Protein AF-A0A9D1EBP2-F1 (afdb_monomer)

Solvent-accessible surface area (backbone atoms only — not comparable to full-atom values): 6239 Å² total; per-residue (Å²): 118,68,66,65,54,51,54,49,52,52,48,53,57,45,58,75,39,46,55,61,50,39,52,52,51,51,52,52,49,51,52,50,52,51,50,49,38,45,74,76,62,73,49,72,66,64,65,57,54,52,47,56,52,50,41,48,50,50,42,62,68,41,68,86,49,67,73,68,56,58,55,52,54,52,51,52,45,50,51,53,24,57,75,66,72,39,67,70,58,36,54,52,49,55,54,51,42,52,51,39,46,51,44,49,51,56,43,54,63,71,79,108

pLDDT: mean 74.37, std 7.42, range [46.12, 86.0]

Organism: NCBI:txid2840911

Mean predicted aligned error: 9.33 Å

Foldseek 3Di:
DVVVVVVVVVVVVCLVCLLVVLVVVLVVLLVVLLVCCVVPPVDDSVVSVVLLVVLLVVLVVCVVPDPVVLVVVLVVLVVVCVVVVPVVVNVSSVVSNVSSNVSVVSVVVSVD

Sequence (112 aa):
MRETKQVSINKESLHRHVPMIGMCVFVILAAAMILVSYLALEIPLVPVCTLVILEAVLCACLNRIPIWTHVVVVAVQVAIGFFLNRGPLMICMAVVYVAAVVLLYLWTKEEA

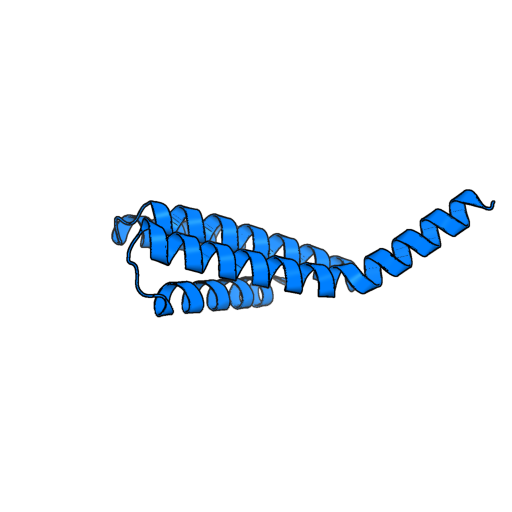Secondary structure (DSSP, 8-state):
-HHHHHHHHHHHHHHHHHHHHHHHHHHHHHHHHHHHHHHHH---HHHHHHHHHHHHHHHHHHTTS-THHHHHHHHHHHHHHHHTT-HHHHHHHHHHHHHHHHHHHHHHHH--

Radius of gyration: 17.13 Å; Cα contacts (8 Å, |Δi|>4): 56; chains: 1; bounding box: 46×28×47 Å

Structure (mmCIF, N/CA/C/O backbone):
data_AF-A0A9D1EBP2-F1
#
_entry.id   AF-A0A9D1EBP2-F1
#
loop_
_atom_site.group_PDB
_atom_site.id
_atom_site.type_symbol
_atom_site.label_atom_id
_atom_site.label_alt_id
_atom_site.label_comp_id
_atom_site.label_asym_id
_atom_site.label_entity_id
_atom_site.label_seq_id
_atom_site.pdbx_PDB_ins_code
_atom_site.Cartn_x
_atom_site.Cartn_y
_atom_site.Cartn_z
_atom_site.occupancy
_atom_site.B_iso_or_equiv
_atom_site.auth_seq_id
_atom_site.auth_comp_id
_atom_site.auth_asym_id
_atom_site.auth_atom_id
_atom_site.pdbx_PDB_model_num
ATOM 1 N N . MET A 1 1 ? 24.959 10.258 -30.969 1.00 59.66 1 MET A N 1
ATOM 2 C CA . MET A 1 1 ? 25.660 9.205 -30.191 1.00 59.66 1 MET A CA 1
ATOM 3 C C . MET A 1 1 ? 25.843 9.546 -28.704 1.00 59.66 1 MET A C 1
ATOM 5 O O . MET A 1 1 ? 25.780 8.634 -27.894 1.00 59.66 1 MET A O 1
ATOM 9 N N . ARG A 1 2 ? 26.046 10.818 -28.305 1.00 64.81 2 ARG A N 1
ATOM 10 C CA . ARG A 1 2 ? 26.129 11.209 -26.877 1.00 64.81 2 ARG A CA 1
ATOM 11 C C . ARG A 1 2 ? 24.775 11.212 -26.146 1.00 64.81 2 ARG A C 1
ATOM 13 O O . ARG A 1 2 ? 24.704 10.703 -25.035 1.00 64.81 2 ARG A O 1
ATOM 20 N N . GLU A 1 3 ? 23.706 11.681 -26.791 1.00 61.03 3 GLU A N 1
ATOM 21 C CA . GLU A 1 3 ? 22.357 11.744 -26.192 1.00 61.03 3 GLU A CA 1
ATOM 22 C C . GLU A 1 3 ? 21.788 10.364 -25.825 1.00 61.03 3 GLU A C 1
ATOM 24 O O . GLU A 1 3 ? 21.282 10.163 -24.726 1.00 61.03 3 GLU A O 1
ATOM 29 N N . THR A 1 4 ? 21.966 9.362 -26.690 1.00 67.50 4 THR A N 1
ATOM 30 C CA . THR A 1 4 ? 21.527 7.980 -26.429 1.00 67.50 4 THR A CA 1
ATOM 31 C C . THR A 1 4 ? 22.239 7.353 -25.230 1.00 67.50 4 THR A C 1
ATOM 33 O O . THR A 1 4 ? 21.636 6.576 -24.497 1.00 67.50 4 THR A O 1
ATOM 36 N N . LYS A 1 5 ? 23.506 7.723 -24.999 1.00 61.78 5 LYS A N 1
ATOM 37 C CA . LYS A 1 5 ? 24.321 7.218 -23.885 1.00 61.78 5 LYS A CA 1
ATOM 38 C C . LYS A 1 5 ? 23.955 7.889 -22.557 1.00 61.78 5 LYS A C 1
ATOM 40 O O . LYS A 1 5 ? 24.039 7.253 -21.515 1.00 61.78 5 LYS A O 1
ATOM 45 N N . GLN A 1 6 ? 23.530 9.155 -22.580 1.00 65.69 6 GLN A N 1
ATOM 46 C CA . GLN A 1 6 ? 23.077 9.842 -21.367 1.00 65.69 6 GLN A CA 1
ATOM 47 C C . GLN A 1 6 ? 21.667 9.396 -20.956 1.00 65.69 6 GLN A C 1
ATOM 49 O O . GLN A 1 6 ? 21.420 9.161 -19.775 1.00 65.69 6 GLN A O 1
ATOM 54 N N . VAL A 1 7 ? 20.766 9.198 -21.925 1.00 65.69 7 VAL A N 1
ATOM 55 C CA . VAL A 1 7 ? 19.426 8.643 -21.674 1.00 65.69 7 VAL A CA 1
ATOM 56 C C . VAL A 1 7 ? 19.511 7.207 -21.145 1.00 65.69 7 VAL A C 1
ATOM 58 O O . VAL A 1 7 ? 18.750 6.860 -20.244 1.00 65.69 7 VAL A O 1
ATOM 61 N N . SER A 1 8 ? 20.445 6.383 -21.638 1.00 62.28 8 SER A N 1
ATOM 62 C CA . SER A 1 8 ? 20.638 5.022 -21.118 1.00 62.28 8 SER A CA 1
ATOM 63 C C . SER A 1 8 ? 21.210 5.013 -19.698 1.00 62.28 8 SER A C 1
ATOM 65 O O . SER A 1 8 ? 20.690 4.291 -18.858 1.00 62.28 8 SER A O 1
ATOM 67 N N . ILE A 1 9 ? 22.211 5.855 -19.401 1.00 66.31 9 ILE A N 1
ATOM 68 C CA . ILE A 1 9 ? 22.791 5.971 -18.050 1.00 66.31 9 ILE A CA 1
ATOM 69 C C . ILE A 1 9 ? 21.754 6.492 -17.046 1.00 66.31 9 ILE A C 1
ATOM 71 O O . ILE A 1 9 ? 21.653 5.960 -15.945 1.00 66.31 9 ILE A O 1
ATOM 75 N N . ASN A 1 10 ? 20.940 7.481 -17.427 1.00 69.81 10 ASN A N 1
ATOM 76 C CA . ASN A 1 10 ? 19.880 7.994 -16.559 1.00 69.81 10 ASN A CA 1
ATOM 77 C C . ASN A 1 10 ? 18.791 6.940 -16.305 1.00 69.81 10 ASN A C 1
ATOM 79 O O . ASN A 1 10 ? 18.338 6.791 -15.177 1.00 69.81 10 ASN A O 1
ATOM 83 N N . LYS A 1 11 ? 18.397 6.170 -17.331 1.00 67.69 11 LYS A N 1
ATOM 84 C CA . LYS A 1 11 ? 17.438 5.070 -17.162 1.00 67.69 11 LYS A CA 1
ATOM 85 C C . LYS A 1 11 ? 17.982 3.957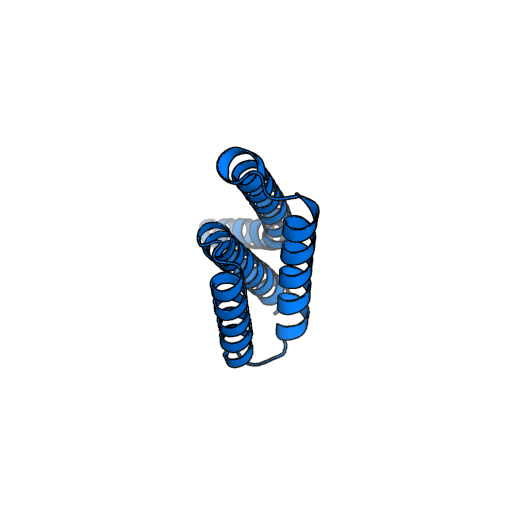 -16.274 1.00 67.69 11 LYS A C 1
ATOM 87 O O . LYS A 1 11 ? 17.230 3.478 -15.446 1.00 67.69 11 LYS A O 1
ATOM 92 N N . GLU A 1 12 ? 19.248 3.574 -16.411 1.00 67.06 12 GLU A N 1
ATOM 93 C CA . GLU A 1 12 ? 19.862 2.509 -15.606 1.00 67.06 12 GLU A CA 1
ATOM 94 C C . GLU A 1 12 ? 20.025 2.921 -14.132 1.00 67.06 12 GLU A C 1
ATOM 96 O O . GLU A 1 12 ? 19.675 2.157 -13.231 1.00 67.06 12 GLU A O 1
ATOM 101 N N . SER A 1 13 ? 20.467 4.160 -13.876 1.00 65.88 13 SER A N 1
ATOM 102 C CA . SER A 1 13 ? 20.500 4.727 -12.521 1.00 65.88 13 SER A CA 1
ATOM 103 C C . SER A 1 13 ? 19.102 4.875 -11.931 1.00 65.88 13 SER A C 1
ATOM 105 O O . SER A 1 13 ? 18.904 4.555 -10.764 1.00 65.88 13 SER A O 1
ATOM 107 N N . LEU A 1 14 ? 18.126 5.334 -12.720 1.00 68.44 14 LEU A N 1
ATOM 108 C CA . LEU A 1 14 ? 16.747 5.442 -12.259 1.00 68.44 14 LEU A CA 1
ATOM 109 C C . LEU A 1 14 ? 16.192 4.059 -11.925 1.00 68.44 14 LEU A C 1
ATOM 111 O O . LEU A 1 14 ? 15.671 3.892 -10.833 1.00 68.44 14 LEU A O 1
ATOM 115 N N . HIS A 1 15 ? 16.374 3.069 -12.801 1.00 65.25 15 HIS A N 1
ATOM 116 C CA . HIS A 1 15 ? 15.903 1.700 -12.595 1.00 65.25 15 HIS A CA 1
ATOM 117 C C . HIS A 1 15 ? 16.441 1.125 -11.287 1.00 65.25 15 HIS A C 1
ATOM 119 O O . HIS A 1 15 ? 15.655 0.712 -10.462 1.00 65.25 15 HIS A O 1
ATOM 125 N N . ARG A 1 16 ? 17.744 1.259 -11.007 1.00 68.62 16 ARG A N 1
ATOM 126 C CA . ARG A 1 16 ? 18.355 0.770 -9.757 1.00 68.62 16 ARG A CA 1
ATOM 127 C C . ARG A 1 16 ? 17.821 1.441 -8.480 1.00 68.62 16 ARG A C 1
ATOM 129 O O . ARG A 1 16 ? 17.982 0.899 -7.387 1.00 68.62 16 ARG A O 1
ATOM 136 N N . HIS A 1 17 ? 17.241 2.638 -8.586 1.00 68.12 17 HIS A N 1
ATOM 137 C CA . HIS A 1 17 ? 16.721 3.393 -7.443 1.00 68.12 17 HIS A CA 1
ATOM 138 C C . HIS A 1 17 ? 15.192 3.416 -7.363 1.00 68.12 17 HIS A C 1
ATOM 140 O O . HIS A 1 17 ? 14.669 3.690 -6.288 1.00 68.12 17 HIS A O 1
ATOM 146 N N . VAL A 1 18 ? 14.470 3.056 -8.425 1.00 73.19 18 VAL A N 1
ATOM 147 C CA . VAL A 1 18 ? 13.004 2.920 -8.442 1.00 73.19 18 VAL A CA 1
ATOM 148 C C . VAL A 1 18 ? 12.440 2.027 -7.325 1.00 73.19 18 VAL A C 1
ATOM 150 O O . VAL A 1 18 ? 11.440 2.448 -6.736 1.00 73.19 18 VAL A O 1
ATOM 153 N N . PRO A 1 19 ? 13.040 0.887 -6.931 1.00 71.38 19 PRO A N 1
ATOM 154 C CA . PRO A 1 19 ? 12.438 0.027 -5.917 1.00 71.38 19 PRO A CA 1
ATOM 155 C C . PRO A 1 19 ? 12.610 0.632 -4.520 1.00 71.38 19 PRO A C 1
ATOM 157 O O . PRO A 1 19 ? 11.694 0.640 -3.697 1.00 71.38 19 PRO A O 1
ATOM 160 N N . MET A 1 20 ? 13.781 1.225 -4.281 1.00 77.00 20 MET A N 1
ATOM 161 C CA . MET A 1 20 ? 14.134 1.908 -3.041 1.00 77.00 20 MET A CA 1
ATOM 162 C C . MET A 1 20 ? 13.326 3.204 -2.872 1.00 77.00 20 MET A C 1
ATOM 164 O O . MET A 1 20 ? 12.806 3.481 -1.793 1.00 77.00 20 MET A O 1
ATOM 168 N N . ILE A 1 21 ? 13.154 3.968 -3.958 1.00 79.19 21 ILE A N 1
ATOM 169 C CA . ILE A 1 21 ? 12.293 5.155 -4.014 1.00 79.19 21 ILE A CA 1
ATOM 170 C C . ILE A 1 21 ? 10.834 4.748 -3.796 1.00 79.19 21 ILE A C 1
ATOM 172 O O . ILE A 1 21 ? 10.144 5.405 -3.022 1.00 79.19 21 ILE A O 1
ATOM 176 N N . GLY A 1 22 ? 10.375 3.654 -4.410 1.00 77.75 22 GLY A N 1
ATOM 177 C CA . GLY A 1 22 ? 9.033 3.110 -4.215 1.00 77.75 22 GLY A CA 1
ATOM 178 C C . GLY A 1 22 ? 8.746 2.823 -2.744 1.00 77.75 22 GLY A C 1
ATOM 179 O O . GLY A 1 22 ? 7.770 3.339 -2.200 1.00 77.75 22 GLY A O 1
ATOM 180 N N . MET A 1 23 ? 9.628 2.081 -2.068 1.00 77.69 23 MET A N 1
ATOM 181 C CA . MET A 1 23 ? 9.493 1.794 -0.634 1.00 77.69 23 MET A CA 1
ATOM 182 C C . MET A 1 23 ? 9.465 3.069 0.217 1.00 77.69 23 MET A C 1
ATOM 184 O O . MET A 1 23 ? 8.595 3.205 1.076 1.00 77.69 23 MET A O 1
ATOM 188 N N . CYS A 1 24 ? 10.355 4.032 -0.043 1.00 80.50 24 CYS A N 1
ATOM 189 C CA . CYS A 1 24 ? 10.352 5.320 0.657 1.00 80.50 24 CYS A CA 1
ATOM 190 C C . CYS A 1 24 ? 9.035 6.082 0.457 1.00 80.50 24 CYS A C 1
ATOM 192 O O . CYS A 1 24 ? 8.459 6.581 1.423 1.00 80.50 24 CYS A O 1
ATOM 194 N N . VAL A 1 25 ? 8.529 6.142 -0.778 1.00 80.62 25 VAL A N 1
ATOM 195 C CA . VAL A 1 25 ? 7.246 6.782 -1.092 1.00 80.62 25 VAL A CA 1
ATOM 196 C C . VAL A 1 25 ? 6.110 6.079 -0.358 1.00 80.62 25 VAL A C 1
ATOM 198 O O . VAL A 1 25 ? 5.298 6.759 0.256 1.00 80.62 25 VAL A O 1
ATOM 201 N N . PHE A 1 26 ? 6.075 4.746 -0.343 1.00 79.69 26 PHE A N 1
ATOM 202 C CA . PHE A 1 26 ? 5.043 3.981 0.358 1.00 79.69 26 PHE A CA 1
ATOM 203 C C . PHE A 1 26 ? 5.066 4.202 1.871 1.00 79.69 26 PHE A C 1
ATOM 205 O O . PHE A 1 26 ? 4.009 4.381 2.469 1.00 79.69 26 PHE A O 1
ATOM 212 N N . VAL A 1 27 ? 6.249 4.266 2.486 1.00 83.19 27 VAL A N 1
ATOM 213 C CA . VAL A 1 27 ? 6.392 4.584 3.916 1.00 83.19 27 VAL A CA 1
ATOM 214 C C . VAL A 1 27 ? 5.879 5.992 4.220 1.00 83.19 27 VAL A C 1
ATOM 216 O O . VAL A 1 27 ? 5.132 6.173 5.181 1.00 83.19 27 VAL A O 1
ATOM 219 N N . ILE A 1 28 ? 6.225 6.984 3.393 1.00 86.00 28 ILE A N 1
ATOM 220 C CA . ILE A 1 28 ? 5.737 8.363 3.549 1.00 86.00 28 ILE A CA 1
ATOM 221 C C . ILE A 1 28 ? 4.213 8.416 3.385 1.00 86.00 28 ILE A C 1
ATOM 223 O O . ILE A 1 28 ? 3.530 9.072 4.170 1.00 86.00 28 ILE A O 1
ATOM 227 N N . LEU A 1 29 ? 3.671 7.698 2.399 1.00 81.88 29 LEU A N 1
ATOM 228 C CA . LEU A 1 29 ? 2.236 7.629 2.128 1.00 81.88 29 LEU A CA 1
ATOM 229 C C . LEU A 1 29 ? 1.498 6.960 3.294 1.00 81.88 29 LEU A C 1
ATOM 231 O O . LEU A 1 29 ? 0.534 7.520 3.803 1.00 81.88 29 LEU A O 1
ATOM 235 N N . ALA A 1 30 ? 1.991 5.826 3.793 1.00 78.06 30 ALA A N 1
ATOM 236 C CA . ALA A 1 30 ? 1.441 5.151 4.965 1.00 78.06 30 ALA A CA 1
ATOM 237 C C . ALA A 1 30 ? 1.460 6.063 6.202 1.00 78.06 30 ALA A C 1
ATOM 239 O O . ALA A 1 30 ? 0.442 6.199 6.877 1.00 78.06 30 ALA A O 1
ATOM 240 N N . ALA A 1 31 ? 2.576 6.750 6.464 1.00 82.56 31 ALA A N 1
ATOM 241 C CA . ALA A 1 31 ? 2.687 7.698 7.571 1.00 82.56 31 ALA A CA 1
ATOM 242 C C . ALA A 1 31 ? 1.696 8.868 7.438 1.00 82.56 31 ALA A C 1
ATOM 244 O O . ALA A 1 31 ? 1.039 9.231 8.414 1.00 82.56 31 ALA A O 1
ATOM 245 N N . ALA A 1 32 ? 1.532 9.422 6.233 1.00 82.69 32 ALA A N 1
ATOM 246 C CA . ALA A 1 32 ? 0.559 10.476 5.965 1.00 82.69 32 ALA A CA 1
ATOM 247 C C . ALA A 1 32 ? -0.882 9.993 6.199 1.00 82.69 32 ALA A C 1
ATOM 249 O O . ALA A 1 32 ? -1.666 10.689 6.839 1.00 82.69 32 ALA A O 1
ATOM 250 N N . MET A 1 33 ? -1.220 8.782 5.753 1.00 72.62 33 MET A N 1
ATOM 251 C CA . MET A 1 33 ? -2.550 8.191 5.941 1.00 72.62 33 MET A CA 1
ATOM 252 C C . MET A 1 33 ? -2.853 7.890 7.409 1.00 72.62 33 MET A C 1
ATOM 254 O O . MET A 1 33 ? -3.982 8.088 7.860 1.00 72.62 33 MET A O 1
ATOM 258 N N . ILE A 1 34 ? -1.845 7.462 8.170 1.00 74.81 34 ILE A N 1
ATOM 259 C CA . ILE A 1 34 ? -1.932 7.278 9.620 1.00 74.81 34 ILE A CA 1
ATOM 260 C C . ILE A 1 34 ? -2.192 8.622 10.310 1.00 74.81 34 ILE A C 1
ATOM 262 O O . ILE A 1 34 ? -3.088 8.716 11.147 1.00 74.81 34 ILE A O 1
ATOM 266 N N . LEU A 1 35 ? -1.463 9.673 9.924 1.00 79.25 35 LEU A N 1
ATOM 267 C CA . LEU A 1 35 ? -1.627 11.012 10.485 1.00 79.25 35 LEU A CA 1
ATOM 268 C C . LEU A 1 35 ? -3.011 11.597 10.166 1.00 79.25 35 LEU A C 1
ATOM 270 O O . LEU A 1 35 ? -3.669 12.128 11.056 1.00 79.25 35 LEU A O 1
ATOM 274 N N . VAL A 1 36 ? -3.482 11.449 8.923 1.00 75.44 36 VAL A N 1
ATOM 275 C CA . VAL A 1 36 ? -4.826 11.874 8.498 1.00 75.44 36 VAL A CA 1
ATOM 276 C C . VAL A 1 36 ? -5.908 11.082 9.231 1.00 75.44 36 VAL A C 1
ATOM 278 O O . VAL A 1 36 ? -6.867 11.675 9.714 1.00 75.44 36 VAL A O 1
ATOM 281 N N . SER A 1 37 ? -5.752 9.764 9.378 1.00 68.44 37 SER A N 1
ATOM 282 C CA . SER A 1 37 ? -6.717 8.922 10.102 1.00 68.44 37 SER A CA 1
ATOM 283 C C . SER A 1 37 ? -6.781 9.263 11.593 1.00 68.44 37 SER A C 1
ATOM 285 O O . SER A 1 37 ? -7.863 9.258 12.178 1.00 68.44 37 SER A O 1
ATOM 287 N N . TYR A 1 38 ? -5.640 9.593 12.201 1.00 70.81 38 TYR A N 1
ATOM 288 C CA . TYR A 1 38 ? -5.565 10.020 13.595 1.00 70.81 38 TYR A CA 1
ATOM 289 C C . TYR A 1 38 ? -6.183 11.410 13.798 1.00 70.81 38 TYR A C 1
ATOM 291 O O . TYR A 1 38 ? -7.015 11.582 14.684 1.00 70.81 38 TYR A O 1
ATOM 299 N N . LEU A 1 39 ? -5.823 12.384 12.953 1.00 69.56 39 LEU A N 1
ATOM 300 C CA . LEU A 1 39 ? -6.277 13.773 13.082 1.00 69.56 39 LEU A CA 1
ATOM 301 C C . LEU A 1 39 ? -7.740 13.980 12.681 1.00 69.56 39 LEU A C 1
ATOM 303 O O . LEU A 1 39 ? -8.419 14.800 13.288 1.00 69.56 39 LEU A O 1
ATOM 307 N N . ALA A 1 40 ? -8.218 13.290 11.645 1.00 63.69 40 ALA A N 1
ATOM 308 C CA . ALA A 1 40 ? -9.551 13.526 11.097 1.00 63.69 40 ALA A CA 1
ATOM 309 C C . ALA A 1 40 ? -10.615 12.563 11.641 1.00 63.69 40 ALA A C 1
ATOM 311 O O . ALA A 1 40 ? -11.798 12.896 11.603 1.00 63.69 40 ALA A O 1
ATOM 312 N N . LEU A 1 41 ? -10.227 11.358 12.079 1.00 61.06 41 LEU A N 1
ATOM 313 C CA . LEU A 1 41 ? -11.169 10.256 12.295 1.00 61.06 41 LEU A CA 1
ATOM 314 C C . LEU A 1 41 ? -11.143 9.642 13.707 1.00 61.06 41 LEU A C 1
ATOM 316 O O . LEU A 1 41 ? -12.042 8.852 14.002 1.00 61.06 41 LEU A O 1
ATOM 320 N N . GLU A 1 42 ? -10.160 9.978 14.558 1.00 66.38 42 GLU A N 1
ATOM 321 C CA . GLU A 1 42 ? -9.966 9.404 15.910 1.00 66.38 42 GLU A CA 1
ATOM 322 C C . GLU A 1 42 ? -9.987 7.860 15.934 1.00 66.38 42 GLU A C 1
ATOM 324 O O . GLU A 1 42 ? -10.384 7.222 16.910 1.00 66.38 42 GLU A O 1
ATOM 329 N N . ILE A 1 43 ? -9.582 7.220 14.833 1.00 65.38 43 ILE A N 1
ATOM 330 C CA . ILE A 1 43 ? -9.560 5.757 14.736 1.00 65.38 43 ILE A CA 1
ATOM 331 C C . ILE A 1 43 ? -8.248 5.224 15.322 1.00 65.38 43 ILE A C 1
ATOM 333 O O . ILE A 1 43 ? -7.192 5.821 15.101 1.00 65.38 43 ILE A O 1
ATOM 337 N N . PRO A 1 44 ? -8.274 4.088 16.049 1.00 66.31 44 PRO A N 1
ATOM 338 C CA . PRO A 1 44 ? -7.065 3.471 16.579 1.00 66.31 44 PRO A CA 1
ATOM 339 C C . PRO A 1 44 ? -6.033 3.182 15.476 1.00 66.31 44 PRO A C 1
ATOM 341 O O . PRO A 1 44 ? -6.357 2.657 14.414 1.00 66.31 44 PRO A O 1
ATOM 344 N N . LEU A 1 45 ? -4.766 3.493 15.762 1.00 66.94 45 LEU A N 1
ATOM 345 C CA . LEU A 1 45 ? -3.632 3.351 14.835 1.00 66.94 45 LEU A CA 1
ATOM 346 C C . LEU A 1 45 ? -3.399 1.899 14.389 1.00 66.94 45 LEU A C 1
ATOM 348 O O . LEU A 1 45 ? -3.012 1.630 13.254 1.00 66.94 45 LEU A O 1
ATOM 352 N N . VAL A 1 46 ? -3.628 0.965 15.315 1.00 74.38 46 VAL A N 1
ATOM 353 C CA . VAL A 1 46 ? -3.339 -0.464 15.160 1.00 74.38 46 VAL A CA 1
ATOM 354 C C . VAL A 1 46 ? -4.040 -1.063 13.932 1.00 74.38 46 VAL A C 1
ATOM 356 O O . VAL A 1 46 ? -3.328 -1.576 13.073 1.00 74.38 46 VAL A O 1
ATOM 359 N N . PRO A 1 47 ? -5.376 -0.960 13.759 1.00 73.62 47 PRO A N 1
ATOM 360 C CA . PRO A 1 47 ? -6.049 -1.513 12.584 1.00 73.62 47 PRO A CA 1
ATOM 361 C C . PRO A 1 47 ? -5.597 -0.887 11.263 1.00 73.62 47 PRO A C 1
ATOM 363 O O . PRO A 1 47 ? -5.531 -1.596 10.263 1.00 73.62 47 PRO A O 1
ATOM 366 N N . VAL A 1 48 ? -5.242 0.402 11.244 1.00 73.88 48 VAL A N 1
ATOM 367 C CA . VAL A 1 48 ? -4.739 1.056 10.025 1.00 73.88 48 VAL A CA 1
ATOM 368 C C . VAL A 1 48 ? -3.392 0.454 9.622 1.00 73.88 48 VAL A C 1
ATOM 370 O O . VAL A 1 48 ? -3.234 0.026 8.482 1.00 73.88 48 VAL A O 1
ATOM 373 N N . CYS A 1 49 ? -2.451 0.333 10.563 1.00 77.56 49 CYS A N 1
ATOM 374 C CA . CYS A 1 49 ? -1.157 -0.301 10.303 1.00 77.56 49 CYS A CA 1
ATOM 375 C C . CYS A 1 49 ? -1.298 -1.770 9.891 1.00 77.56 49 CYS A C 1
ATOM 377 O O . CYS A 1 49 ? -0.646 -2.208 8.944 1.00 77.56 49 CYS A O 1
ATOM 379 N N . THR A 1 50 ? -2.154 -2.535 10.575 1.00 80.44 50 THR A N 1
ATOM 380 C CA . THR A 1 50 ? -2.381 -3.946 10.240 1.00 80.44 50 THR A CA 1
ATOM 381 C C . THR A 1 50 ? -2.921 -4.099 8.821 1.00 80.44 50 THR A C 1
ATOM 383 O O . THR A 1 50 ? -2.451 -4.971 8.094 1.00 80.44 50 THR A O 1
ATOM 386 N N . LEU A 1 51 ? -3.853 -3.241 8.401 1.00 79.38 51 LEU A N 1
ATOM 387 C CA . LEU A 1 51 ? -4.399 -3.279 7.047 1.00 79.38 51 LEU A CA 1
ATOM 388 C C . LEU A 1 51 ? -3.360 -2.879 5.994 1.00 79.38 51 LEU A C 1
ATOM 390 O O . LEU A 1 51 ? -3.234 -3.580 5.001 1.00 79.38 51 LEU A O 1
ATOM 394 N N . VAL A 1 52 ? -2.544 -1.846 6.229 1.00 80.06 52 VAL A N 1
ATOM 395 C CA . VAL A 1 52 ? -1.451 -1.467 5.307 1.00 80.06 52 VAL A CA 1
ATOM 396 C C . VAL A 1 52 ? -0.470 -2.628 5.086 1.00 80.06 52 VAL A C 1
ATOM 398 O O . VAL A 1 52 ? -0.065 -2.893 3.954 1.00 80.06 52 VAL A O 1
ATOM 401 N N . ILE A 1 53 ? -0.103 -3.347 6.152 1.00 82.56 53 ILE A N 1
ATOM 402 C CA . ILE A 1 53 ? 0.762 -4.533 6.050 1.00 82.56 53 ILE A CA 1
ATOM 403 C C . ILE A 1 53 ? 0.045 -5.649 5.285 1.00 82.56 53 ILE A C 1
ATOM 405 O O . ILE A 1 53 ? 0.640 -6.267 4.402 1.00 82.56 53 ILE A O 1
ATOM 409 N N . LEU A 1 54 ? -1.231 -5.893 5.597 1.00 83.00 54 LEU A N 1
ATOM 410 C CA . LEU A 1 54 ? -2.041 -6.909 4.930 1.00 83.00 54 LEU A CA 1
ATOM 411 C C . LEU A 1 54 ? -2.127 -6.657 3.419 1.00 83.00 54 LEU A C 1
ATOM 413 O O . LEU A 1 54 ? -1.987 -7.597 2.647 1.00 83.00 54 LEU A O 1
ATOM 417 N N . GLU A 1 55 ? -2.292 -5.406 2.996 1.00 81.38 55 GLU A N 1
ATOM 418 C CA . GLU A 1 55 ? -2.347 -5.000 1.587 1.00 81.38 55 GLU A CA 1
ATOM 419 C C . GLU A 1 55 ? -1.040 -5.265 0.851 1.00 81.38 55 GLU A C 1
ATOM 421 O O . GLU A 1 55 ? -1.039 -5.810 -0.254 1.00 81.38 55 GLU A O 1
ATOM 426 N N . ALA A 1 56 ? 0.087 -4.922 1.476 1.00 79.50 56 ALA A N 1
ATOM 427 C CA . ALA A 1 56 ? 1.403 -5.187 0.912 1.00 79.50 56 ALA A CA 1
ATOM 428 C C . ALA A 1 56 ? 1.648 -6.698 0.755 1.00 79.50 56 ALA A C 1
ATOM 430 O O . ALA A 1 56 ? 2.127 -7.144 -0.289 1.00 79.50 56 ALA A O 1
ATOM 431 N N . VAL A 1 57 ? 1.262 -7.496 1.758 1.00 81.00 57 VAL A N 1
ATOM 432 C CA . VAL A 1 57 ? 1.364 -8.963 1.715 1.00 81.00 57 VAL A CA 1
ATOM 433 C C . VAL A 1 57 ? 0.428 -9.550 0.660 1.00 81.00 57 VAL A C 1
ATOM 435 O O . VAL A 1 57 ? 0.864 -10.385 -0.129 1.00 81.00 57 VAL A O 1
ATOM 438 N N . LEU A 1 58 ? -0.829 -9.102 0.591 1.00 81.62 58 LEU A N 1
ATOM 439 C CA . LEU A 1 58 ? -1.793 -9.537 -0.422 1.00 81.62 58 LEU A CA 1
ATOM 440 C C . LEU A 1 58 ? -1.286 -9.229 -1.821 1.00 81.62 58 LEU A C 1
ATOM 442 O O . LEU A 1 58 ? -1.324 -10.102 -2.681 1.00 81.62 58 LEU A O 1
ATOM 446 N N . CYS A 1 59 ? -0.764 -8.025 -2.042 1.00 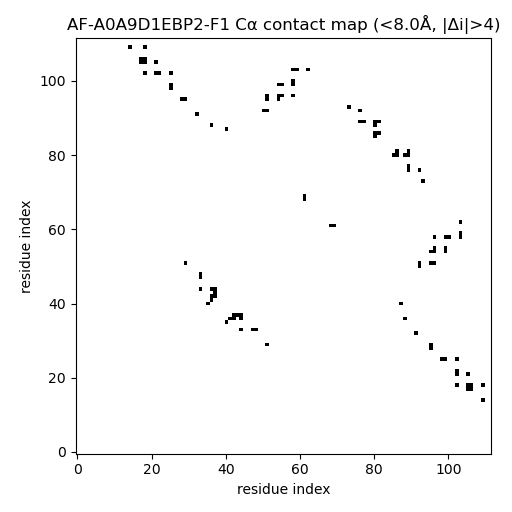77.75 59 CYS A N 1
ATOM 447 C CA . CYS A 1 59 ? -0.200 -7.643 -3.324 1.00 77.75 59 CYS A CA 1
ATOM 448 C C . CYS A 1 59 ? 1.006 -8.520 -3.696 1.00 77.75 59 CYS A C 1
ATOM 450 O O . CYS A 1 59 ? 1.122 -8.946 -4.844 1.00 77.75 59 CYS A O 1
ATOM 452 N N . ALA A 1 60 ? 1.875 -8.843 -2.734 1.00 76.12 60 ALA A N 1
ATOM 453 C CA . ALA A 1 60 ? 3.006 -9.740 -2.957 1.00 76.12 60 ALA A CA 1
ATOM 454 C C . ALA A 1 60 ? 2.560 -11.179 -3.258 1.00 76.12 60 ALA A C 1
ATOM 456 O O . ALA A 1 60 ? 3.089 -11.809 -4.176 1.00 76.12 60 ALA A O 1
ATOM 457 N N . CYS A 1 61 ? 1.553 -11.686 -2.543 1.00 78.50 61 CYS A N 1
ATOM 458 C CA . CYS A 1 61 ? 0.963 -13.000 -2.792 1.00 78.50 61 CYS A CA 1
ATOM 459 C C . CYS A 1 61 ? 0.235 -13.068 -4.144 1.00 78.50 61 CYS A C 1
ATOM 461 O O . CYS A 1 61 ? 0.325 -14.082 -4.835 1.00 78.50 61 CYS A O 1
ATOM 463 N N . LEU A 1 62 ? -0.465 -12.000 -4.539 1.00 77.38 62 LEU A N 1
ATOM 464 C CA . LEU A 1 62 ? -1.212 -11.926 -5.797 1.00 77.38 62 LEU A CA 1
ATOM 465 C C . LEU A 1 62 ? -0.347 -11.572 -7.006 1.00 77.38 62 LEU A C 1
ATOM 467 O O . LEU A 1 62 ? -0.830 -11.720 -8.121 1.00 77.38 62 LEU A O 1
ATOM 471 N N . ASN A 1 63 ? 0.917 -11.182 -6.830 1.00 74.62 63 ASN A N 1
ATOM 472 C CA . ASN A 1 63 ? 1.789 -10.785 -7.941 1.00 74.62 63 ASN A CA 1
ATOM 473 C C . ASN A 1 63 ? 1.886 -11.833 -9.065 1.00 74.62 63 ASN A C 1
ATOM 475 O O . ASN A 1 63 ? 2.045 -11.506 -10.236 1.00 74.62 63 ASN A O 1
ATOM 479 N N . ARG A 1 64 ? 1.795 -13.121 -8.712 1.00 69.56 64 ARG A N 1
ATOM 480 C CA . ARG A 1 64 ? 1.828 -14.237 -9.674 1.00 69.56 64 ARG A CA 1
ATOM 481 C C . ARG A 1 64 ? 0.445 -14.669 -10.184 1.00 69.56 64 ARG A C 1
ATOM 483 O O . ARG A 1 64 ? 0.366 -15.619 -10.959 1.00 69.56 64 ARG A O 1
ATOM 490 N N . ILE A 1 65 ? -0.632 -14.031 -9.734 1.00 74.69 65 ILE A N 1
ATOM 491 C CA . ILE A 1 65 ? -2.028 -14.444 -9.936 1.00 74.69 65 ILE A CA 1
ATOM 492 C C . ILE A 1 65 ? -2.727 -13.421 -10.860 1.00 74.69 65 ILE A C 1
ATOM 494 O O . ILE A 1 65 ? -2.397 -12.237 -10.824 1.00 74.69 65 ILE A O 1
ATOM 498 N N . PRO A 1 66 ? -3.688 -13.821 -11.717 1.00 76.12 66 PRO A N 1
ATOM 499 C CA . PRO A 1 66 ? -4.400 -12.904 -12.610 1.00 76.12 66 PRO A CA 1
ATOM 500 C C . PRO A 1 66 ? -5.059 -11.697 -11.917 1.00 76.12 66 PRO A C 1
ATOM 502 O O . PRO A 1 66 ? -5.576 -11.799 -10.799 1.00 76.12 66 PRO A O 1
ATOM 505 N N . ILE A 1 67 ? -5.154 -10.591 -12.675 1.00 73.94 67 ILE A N 1
ATOM 506 C CA . ILE A 1 67 ? -5.720 -9.283 -12.279 1.00 73.94 67 ILE A CA 1
ATOM 507 C C . ILE A 1 67 ? -7.132 -9.371 -11.670 1.00 73.94 67 ILE A C 1
ATOM 509 O O . ILE A 1 67 ? -7.523 -8.538 -10.857 1.00 73.94 67 ILE A O 1
ATOM 513 N N . TRP A 1 68 ? -7.883 -10.419 -12.016 1.00 75.12 68 TRP A N 1
ATOM 514 C CA . TRP A 1 68 ? -9.211 -10.722 -11.482 1.00 75.12 68 TRP A CA 1
ATOM 515 C C . TRP A 1 68 ? -9.230 -10.822 -9.954 1.00 75.12 68 TRP A C 1
ATOM 517 O O . TRP A 1 68 ? -10.177 -10.373 -9.314 1.00 75.12 68 TRP A O 1
ATOM 527 N N . THR A 1 69 ? -8.162 -11.342 -9.354 1.00 79.94 69 THR A N 1
ATOM 528 C CA . THR A 1 69 ? -8.060 -11.498 -7.897 1.00 79.94 69 THR A CA 1
ATOM 529 C C . THR A 1 69 ? -7.943 -10.147 -7.203 1.00 79.94 69 THR A C 1
ATOM 531 O O . THR A 1 69 ? -8.505 -9.960 -6.126 1.00 79.94 69 THR A O 1
ATOM 534 N N . HIS A 1 70 ? -7.301 -9.166 -7.850 1.00 80.69 70 HIS A N 1
ATOM 535 C CA . HIS A 1 70 ? -7.215 -7.822 -7.295 1.00 80.69 70 HIS A CA 1
ATOM 536 C C . HIS A 1 70 ? -8.595 -7.167 -7.178 1.00 80.69 70 HIS A C 1
ATOM 538 O O . HIS A 1 70 ? -8.856 -6.488 -6.188 1.00 80.69 70 HIS A O 1
ATOM 544 N N . VAL A 1 71 ? -9.492 -7.420 -8.139 1.00 81.38 71 VAL A N 1
ATOM 545 C CA . VAL A 1 71 ? -10.879 -6.928 -8.110 1.00 81.38 71 VAL A CA 1
ATOM 546 C C . VAL A 1 71 ? -11.664 -7.552 -6.953 1.00 81.38 71 VAL A C 1
ATOM 548 O O . VAL A 1 71 ? -12.415 -6.852 -6.278 1.00 81.38 71 VAL A O 1
ATOM 551 N N . VAL A 1 72 ? -11.457 -8.844 -6.676 1.00 84.62 72 VAL A N 1
A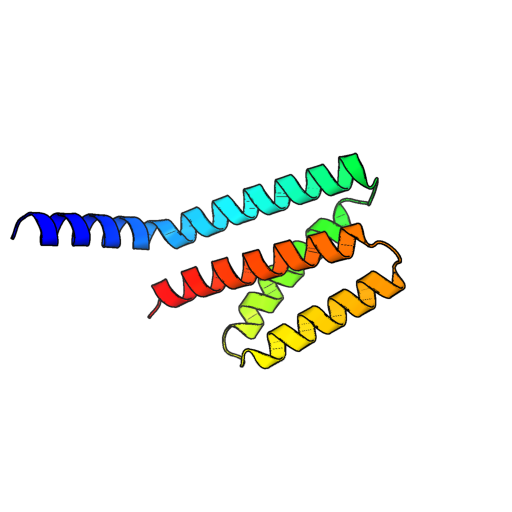TOM 552 C CA . VAL A 1 72 ? -12.096 -9.533 -5.541 1.00 84.62 72 VAL A CA 1
ATOM 553 C C . VAL A 1 72 ? -11.638 -8.941 -4.207 1.00 84.62 72 VAL A C 1
ATOM 555 O O . VAL A 1 72 ? -12.473 -8.682 -3.343 1.00 84.62 72 VAL A O 1
ATOM 558 N N . VAL A 1 73 ? -10.340 -8.670 -4.045 1.00 83.06 73 VAL A N 1
ATOM 559 C CA . VAL A 1 73 ? -9.795 -8.049 -2.823 1.00 83.06 73 VAL A CA 1
ATOM 560 C C . VAL A 1 73 ? -10.420 -6.672 -2.578 1.00 83.06 73 VAL A C 1
ATOM 562 O O . VAL A 1 73 ? -10.907 -6.408 -1.477 1.00 83.06 73 VAL A O 1
ATOM 565 N N . VAL A 1 74 ? -10.505 -5.831 -3.616 1.00 81.69 74 VAL A N 1
ATOM 566 C CA . VAL A 1 74 ? -11.155 -4.512 -3.524 1.00 81.69 74 VAL A CA 1
ATOM 567 C C . VAL A 1 74 ? -12.640 -4.651 -3.181 1.00 81.69 74 VAL A C 1
ATOM 569 O O . VAL A 1 74 ? -13.146 -3.919 -2.334 1.00 81.69 74 VAL A O 1
ATOM 572 N N . ALA A 1 75 ? -13.348 -5.611 -3.781 1.00 85.38 75 ALA A N 1
ATOM 573 C CA . ALA A 1 75 ? -14.761 -5.841 -3.487 1.00 85.38 75 ALA A CA 1
ATOM 574 C C . ALA A 1 75 ? -14.993 -6.241 -2.018 1.00 85.38 75 ALA A C 1
ATOM 576 O O . ALA A 1 75 ? -15.910 -5.725 -1.376 1.00 85.38 75 ALA A O 1
ATOM 577 N N . VAL A 1 76 ? -14.141 -7.110 -1.464 1.00 84.81 76 VAL A N 1
ATOM 578 C CA . VAL A 1 76 ? -14.206 -7.511 -0.049 1.00 84.81 76 VAL A CA 1
ATOM 579 C C . VAL A 1 76 ? -13.921 -6.321 0.871 1.00 84.81 76 VAL A C 1
ATOM 581 O O . VAL A 1 76 ? -14.633 -6.130 1.855 1.00 84.81 76 VAL A O 1
ATOM 584 N N . GLN A 1 77 ? -12.947 -5.472 0.542 1.00 80.75 77 GLN A N 1
ATOM 585 C CA . GLN A 1 77 ? -12.675 -4.255 1.315 1.00 80.75 77 GLN A CA 1
ATOM 586 C C . GLN A 1 77 ? -13.822 -3.261 1.300 1.00 80.75 77 GLN A C 1
ATOM 588 O O . GLN A 1 77 ? -14.158 -2.709 2.346 1.00 80.75 77 GLN A O 1
ATOM 593 N N . VAL A 1 78 ? -14.434 -3.039 0.138 1.00 81.50 78 VAL A N 1
ATOM 594 C CA . VAL A 1 78 ? -15.604 -2.166 0.018 1.00 81.50 78 VAL A CA 1
ATOM 595 C C . VAL A 1 78 ? -16.758 -2.720 0.855 1.00 81.50 78 VAL A C 1
ATOM 597 O O . VAL A 1 78 ? -17.392 -1.961 1.584 1.00 81.50 78 VAL A O 1
ATOM 600 N N . ALA A 1 79 ? -16.982 -4.038 0.840 1.00 84.81 79 ALA A N 1
ATOM 601 C CA . ALA A 1 79 ? -17.997 -4.674 1.677 1.00 84.81 79 ALA A CA 1
ATOM 602 C C . ALA A 1 79 ? -17.717 -4.470 3.177 1.00 84.81 79 ALA A C 1
ATOM 604 O O . ALA A 1 79 ? -18.596 -4.020 3.910 1.00 84.81 79 ALA A O 1
ATOM 605 N N . ILE A 1 80 ? -16.488 -4.729 3.634 1.00 78.38 80 ILE A N 1
ATOM 606 C CA . ILE A 1 80 ? -16.083 -4.522 5.035 1.00 78.38 80 ILE A CA 1
ATOM 607 C C . ILE A 1 80 ? -16.211 -3.042 5.431 1.00 78.38 80 ILE A C 1
ATOM 609 O O . ILE A 1 80 ? -16.734 -2.728 6.501 1.00 78.38 80 ILE A O 1
ATOM 613 N N . GLY A 1 81 ? -15.790 -2.122 4.559 1.00 75.31 81 GLY A N 1
ATOM 614 C CA . GLY A 1 81 ? -15.916 -0.679 4.761 1.00 75.31 81 GLY A CA 1
ATOM 615 C C . GLY A 1 81 ? -17.370 -0.224 4.897 1.00 75.31 81 GLY A C 1
ATOM 616 O O . GLY A 1 81 ? -17.672 0.619 5.745 1.00 75.31 81 GLY A O 1
ATOM 617 N N . PHE A 1 82 ? -18.274 -0.832 4.126 1.00 78.94 82 PHE A N 1
ATOM 618 C CA . PHE A 1 82 ? -19.711 -0.592 4.217 1.00 78.94 82 PHE A CA 1
ATOM 619 C C . PHE A 1 82 ? -20.291 -1.090 5.549 1.00 78.94 82 PHE A C 1
ATOM 621 O O . PHE A 1 82 ? -21.008 -0.348 6.217 1.00 78.94 82 PHE A O 1
ATOM 628 N N . PHE A 1 83 ? -19.916 -2.295 5.996 1.00 78.81 83 PHE A N 1
ATOM 629 C CA . PHE A 1 83 ? -20.342 -2.834 7.298 1.00 78.81 83 PHE A CA 1
ATOM 630 C C . PHE A 1 83 ? -19.841 -2.009 8.487 1.00 78.81 83 PHE A C 1
ATOM 632 O O . PHE A 1 83 ? -20.539 -1.882 9.491 1.00 78.81 83 PHE A O 1
ATOM 639 N N . LEU A 1 84 ? -18.648 -1.425 8.378 1.00 73.06 84 LEU A N 1
ATOM 640 C CA . LEU A 1 84 ? -18.079 -0.570 9.419 1.00 73.06 84 LEU A CA 1
ATOM 641 C C . LEU A 1 84 ? -18.696 0.842 9.436 1.00 73.06 84 LEU A C 1
ATOM 643 O O . LEU A 1 84 ? -18.437 1.585 10.378 1.00 73.06 84 LEU A O 1
ATOM 647 N N . ASN A 1 85 ? -19.487 1.229 8.422 1.00 70.31 85 ASN A N 1
ATOM 648 C CA . ASN A 1 85 ? -20.050 2.575 8.214 1.00 70.31 85 ASN A CA 1
ATOM 649 C C . ASN A 1 85 ? -19.011 3.714 8.344 1.00 70.31 85 ASN A C 1
ATOM 651 O O . ASN A 1 85 ? -19.320 4.853 8.698 1.00 70.31 85 ASN A O 1
ATOM 655 N N . ARG A 1 86 ? -17.738 3.402 8.078 1.00 71.31 86 ARG A N 1
ATOM 656 C CA . ARG A 1 86 ? -16.600 4.328 8.140 1.00 71.31 86 ARG A CA 1
ATOM 657 C C . ARG A 1 86 ? -16.134 4.608 6.717 1.00 71.31 86 ARG A C 1
ATOM 659 O O . ARG A 1 86 ? -15.082 4.140 6.287 1.00 71.31 86 ARG A O 1
ATOM 666 N N . GLY A 1 87 ? -16.919 5.404 5.991 1.00 68.62 87 GLY A N 1
ATOM 667 C CA . GLY A 1 87 ? -16.620 5.818 4.613 1.00 68.62 87 GLY A CA 1
ATOM 668 C C . GLY A 1 87 ? -15.179 6.309 4.367 1.00 68.62 87 GLY A C 1
ATOM 669 O O . GLY A 1 87 ? -14.589 5.923 3.358 1.00 68.62 87 GLY A O 1
ATOM 670 N N . PRO A 1 88 ? -14.548 7.073 5.281 1.00 70.81 88 PRO A N 1
ATOM 671 C CA . PRO A 1 88 ? -13.187 7.545 5.047 1.00 70.81 88 PRO A CA 1
ATOM 672 C C . PRO A 1 88 ? -12.125 6.441 5.195 1.00 70.81 88 PRO A C 1
ATOM 674 O O . PRO A 1 88 ? -11.106 6.506 4.513 1.00 70.81 88 PRO A O 1
ATOM 677 N N . LEU A 1 89 ? -12.371 5.386 5.990 1.00 69.56 89 LEU A N 1
ATOM 678 C CA . LEU A 1 89 ? -11.482 4.214 6.026 1.00 69.56 89 LEU A CA 1
ATOM 679 C C . LEU A 1 89 ? -11.489 3.472 4.691 1.00 69.56 89 LEU A C 1
ATOM 681 O O . LEU A 1 89 ? -10.436 3.053 4.224 1.00 69.56 89 LEU A O 1
ATOM 685 N N . MET A 1 90 ? -12.657 3.343 4.061 1.00 76.06 90 MET A N 1
ATOM 686 C CA . MET A 1 90 ? -12.789 2.672 2.767 1.00 76.06 90 MET A CA 1
ATOM 687 C C . MET A 1 90 ? -11.951 3.368 1.685 1.00 76.06 90 MET A C 1
ATOM 689 O O . MET A 1 90 ? -11.218 2.714 0.947 1.00 76.06 90 MET A O 1
ATOM 693 N N . ILE A 1 91 ? -12.019 4.702 1.628 1.00 75.81 91 ILE A N 1
ATOM 694 C CA . ILE A 1 91 ? -11.244 5.508 0.674 1.00 75.81 91 ILE A CA 1
ATOM 695 C C . ILE A 1 91 ? -9.746 5.387 0.969 1.00 75.81 91 ILE A C 1
ATOM 697 O O . ILE A 1 91 ? -8.949 5.219 0.048 1.00 75.81 91 ILE A O 1
ATOM 701 N N . CYS A 1 92 ? -9.365 5.419 2.248 1.00 71.62 92 CYS A N 1
ATOM 702 C CA . CYS A 1 92 ? -7.971 5.273 2.645 1.00 71.62 92 CYS A CA 1
ATOM 703 C C . CYS A 1 92 ? -7.372 3.931 2.210 1.00 71.62 92 CYS A C 1
ATOM 705 O O . CYS A 1 92 ? -6.274 3.908 1.656 1.00 71.62 92 CYS A O 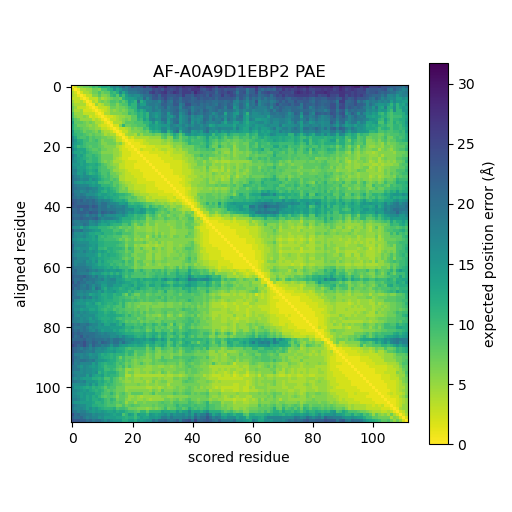1
ATOM 707 N N . MET A 1 93 ? -8.103 2.832 2.410 1.00 75.50 93 MET A N 1
ATOM 708 C CA . MET A 1 93 ? -7.653 1.493 2.019 1.00 75.50 93 MET A CA 1
ATOM 709 C C . MET A 1 93 ? -7.517 1.358 0.506 1.00 75.50 93 MET A C 1
ATOM 711 O O . MET A 1 93 ? -6.481 0.909 0.031 1.00 75.50 93 MET A O 1
ATOM 715 N N . ALA A 1 94 ? -8.489 1.859 -0.262 1.00 78.94 94 ALA A N 1
ATOM 716 C CA . ALA A 1 94 ? -8.414 1.828 -1.721 1.00 78.94 94 ALA A CA 1
ATOM 717 C C . ALA A 1 94 ? -7.164 2.549 -2.261 1.00 78.94 94 ALA A C 1
ATOM 719 O O . ALA A 1 94 ? -6.499 2.048 -3.168 1.00 78.94 94 ALA A O 1
ATOM 720 N N . VAL A 1 95 ? -6.807 3.705 -1.687 1.00 81.12 95 VAL A N 1
ATOM 721 C CA . VAL A 1 95 ? -5.595 4.447 -2.074 1.00 81.12 95 VAL A CA 1
ATOM 722 C C . VAL A 1 95 ? -4.328 3.662 -1.730 1.00 81.12 95 VAL A C 1
ATOM 724 O O . VAL A 1 95 ? -3.430 3.557 -2.567 1.00 81.12 95 VAL A O 1
ATOM 727 N N . VAL A 1 96 ? -4.255 3.086 -0.526 1.00 80.25 96 VAL A N 1
ATOM 728 C CA . VAL A 1 96 ? -3.105 2.280 -0.085 1.00 80.25 96 VAL A CA 1
ATOM 729 C C . VAL A 1 96 ? -2.942 1.036 -0.955 1.00 80.25 96 VAL A C 1
ATOM 731 O O . VAL A 1 96 ? -1.822 0.729 -1.362 1.00 80.25 96 VAL A O 1
ATOM 734 N N . TYR A 1 97 ? -4.038 0.359 -1.298 1.00 82.00 97 TYR A N 1
ATOM 735 C CA . TYR A 1 97 ? -4.010 -0.813 -2.161 1.00 82.00 97 TYR A CA 1
ATOM 736 C C . TYR A 1 97 ? -3.470 -0.497 -3.551 1.00 82.00 97 TYR A C 1
ATOM 738 O O . TYR A 1 97 ? -2.566 -1.169 -4.042 1.00 82.00 97 TYR A O 1
ATOM 746 N N . VAL A 1 98 ? -3.988 0.560 -4.183 1.00 81.75 98 VAL A N 1
ATOM 747 C CA . VAL A 1 98 ? -3.520 0.991 -5.505 1.00 81.75 98 VAL A CA 1
ATOM 748 C C . VAL A 1 98 ? -2.043 1.371 -5.446 1.00 81.75 98 VAL A C 1
ATOM 750 O O . VAL A 1 98 ? -1.280 0.971 -6.323 1.00 81.75 98 VAL A O 1
ATOM 753 N N . ALA A 1 99 ? -1.612 2.082 -4.400 1.00 80.62 99 ALA A N 1
ATOM 754 C CA . ALA A 1 99 ? -0.204 2.407 -4.200 1.00 80.62 99 ALA A CA 1
ATOM 755 C C . ALA A 1 99 ? 0.665 1.146 -4.042 1.00 80.62 99 ALA A C 1
ATOM 757 O O . ALA A 1 99 ? 1.730 1.071 -4.653 1.00 80.62 99 ALA A O 1
ATOM 758 N N . ALA A 1 100 ? 0.202 0.144 -3.286 1.00 81.19 100 ALA A N 1
ATOM 759 C CA . ALA A 1 100 ? 0.886 -1.137 -3.128 1.00 81.19 100 ALA A CA 1
ATOM 760 C C . ALA A 1 100 ? 0.999 -1.887 -4.464 1.00 81.19 100 ALA A C 1
ATOM 762 O O . ALA A 1 100 ? 2.089 -2.330 -4.815 1.00 81.19 100 ALA A O 1
ATOM 763 N N . VAL A 1 101 ? -0.079 -1.954 -5.252 1.00 81.81 101 VAL A N 1
ATOM 764 C CA . VAL A 1 101 ? -0.083 -2.574 -6.590 1.00 81.81 101 VAL A CA 1
ATOM 765 C C . VAL A 1 101 ? 0.866 -1.860 -7.544 1.00 81.81 101 VAL A C 1
ATOM 767 O O . VAL A 1 101 ? 1.642 -2.516 -8.234 1.00 81.81 101 VAL A O 1
ATOM 770 N N . VAL A 1 102 ? 0.857 -0.526 -7.572 1.00 81.06 102 VAL A N 1
ATOM 771 C CA . VAL A 1 102 ? 1.767 0.265 -8.415 1.00 81.06 102 VAL A CA 1
ATOM 772 C C . VAL A 1 102 ? 3.221 0.039 -8.011 1.00 81.06 102 VAL A C 1
ATOM 774 O O . VAL A 1 102 ? 4.062 -0.190 -8.878 1.00 81.06 102 VAL A O 1
ATOM 777 N N . LEU A 1 103 ? 3.520 0.063 -6.712 1.00 79.19 103 LEU A N 1
ATOM 778 C CA . LEU A 1 103 ? 4.862 -0.196 -6.195 1.00 79.19 103 LEU A CA 1
ATOM 779 C C . LEU A 1 103 ? 5.340 -1.596 -6.568 1.00 79.19 103 LEU A C 1
ATOM 781 O O . LEU A 1 103 ? 6.474 -1.771 -7.005 1.00 79.19 103 LEU A O 1
ATOM 785 N N . LEU A 1 104 ? 4.462 -2.584 -6.436 1.00 77.00 104 LEU A N 1
ATOM 786 C CA . LEU A 1 104 ? 4.796 -3.969 -6.707 1.00 77.00 104 LEU A CA 1
ATOM 787 C C . LEU A 1 104 ? 4.931 -4.260 -8.207 1.00 77.00 104 LEU A C 1
ATOM 789 O O . LEU A 1 104 ? 5.781 -5.051 -8.617 1.00 77.00 104 LEU A O 1
ATOM 793 N N . TYR A 1 105 ? 4.150 -3.569 -9.038 1.00 74.38 105 TYR A N 1
ATOM 794 C CA . TYR A 1 105 ? 4.292 -3.590 -10.490 1.00 74.38 105 TYR A CA 1
ATOM 795 C C . TYR A 1 105 ? 5.605 -2.9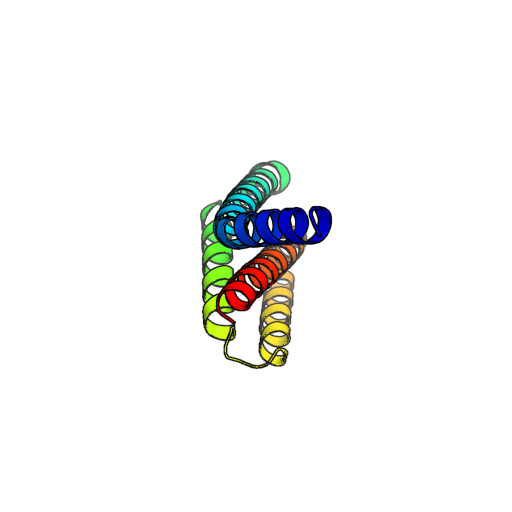39 -10.940 1.00 74.38 105 TYR A C 1
ATOM 797 O O . TYR A 1 105 ? 6.291 -3.478 -11.807 1.00 74.38 105 TYR A O 1
ATOM 805 N N . LEU 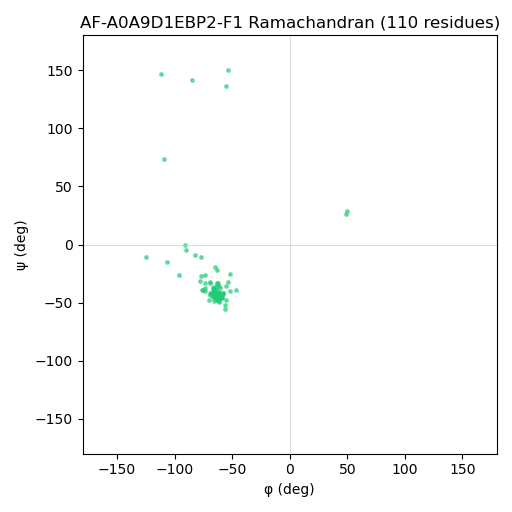A 1 106 ? 5.982 -1.808 -10.330 1.00 73.94 106 LEU A N 1
ATOM 806 C CA . LEU A 1 106 ? 7.274 -1.160 -10.568 1.00 73.94 106 LEU A CA 1
ATOM 807 C C . LEU A 1 106 ? 8.435 -2.076 -10.169 1.00 73.94 106 LEU A C 1
ATOM 809 O O . LEU A 1 106 ? 9.354 -2.237 -10.963 1.00 73.94 106 LEU A O 1
ATOM 813 N N . TRP A 1 107 ? 8.345 -2.732 -9.009 1.00 72.19 107 TRP A N 1
ATOM 814 C CA . T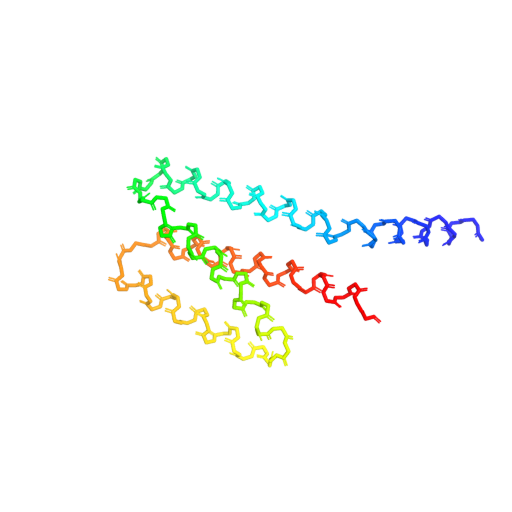RP A 1 107 ? 9.337 -3.714 -8.561 1.00 72.19 107 TRP A CA 1
ATOM 815 C C . TRP A 1 107 ? 9.435 -4.912 -9.512 1.00 72.19 107 TRP A C 1
ATOM 817 O O . TRP A 1 107 ? 10.519 -5.331 -9.889 1.00 72.19 107 TRP A O 1
ATOM 827 N N . THR A 1 108 ? 8.305 -5.471 -9.947 1.00 69.12 108 THR A N 1
ATOM 828 C CA . THR A 1 108 ? 8.308 -6.651 -10.829 1.00 69.12 108 THR A CA 1
ATOM 829 C C . THR A 1 108 ? 8.822 -6.326 -12.231 1.00 69.12 108 THR A C 1
ATOM 831 O O . THR A 1 108 ? 9.472 -7.167 -12.847 1.00 69.12 108 THR A O 1
ATOM 834 N N . LYS A 1 109 ? 8.589 -5.107 -12.739 1.00 63.28 109 LYS A N 1
ATOM 835 C CA . LYS A 1 109 ? 9.219 -4.641 -13.988 1.00 63.28 109 LYS A CA 1
ATOM 836 C C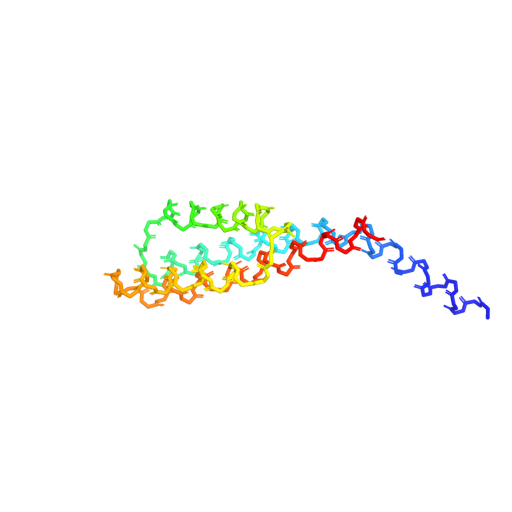 . LYS A 1 109 ? 10.734 -4.516 -13.886 1.00 63.28 109 LYS A C 1
ATOM 838 O O . LYS A 1 109 ? 11.381 -4.470 -14.922 1.00 63.28 109 LYS A O 1
ATOM 843 N N . GLU A 1 110 ? 11.274 -4.432 -12.678 1.00 59.69 110 GLU A N 1
ATOM 844 C CA . GLU A 1 110 ? 12.711 -4.360 -12.460 1.00 59.69 110 GLU A CA 1
ATOM 845 C C . GLU A 1 110 ? 13.406 -5.717 -12.605 1.00 59.69 110 GLU A C 1
ATOM 847 O O . GLU A 1 110 ? 14.576 -5.782 -12.978 1.00 59.69 110 GLU A O 1
ATOM 852 N N . GLU A 1 111 ? 12.661 -6.793 -12.353 1.00 53.00 111 GLU A N 1
ATOM 853 C CA . GLU A 1 111 ? 13.128 -8.183 -12.371 1.00 53.00 111 GLU A CA 1
ATOM 854 C C . GLU A 1 111 ? 12.980 -8.858 -13.757 1.00 53.00 111 GLU A C 1
ATOM 856 O O . GLU A 1 111 ? 13.398 -10.007 -13.916 1.00 53.00 111 GLU A O 1
ATOM 861 N N . ALA A 1 112 ? 12.376 -8.184 -14.749 1.00 46.12 112 ALA A N 1
ATOM 862 C CA . ALA A 1 112 ? 12.067 -8.706 -16.093 1.00 46.12 112 ALA A CA 1
ATOM 863 C C . ALA A 1 112 ? 12.858 -7.998 -17.204 1.00 46.12 112 ALA A C 1
ATOM 865 O O . ALA A 1 112 ? 13.333 -8.708 -18.121 1.00 46.12 112 ALA A O 1
#